Protein AF-A0A939FVX8-F1 (afdb_monomer_lite)

Organism: NCBI:txid2816857

Structure (mmCIF, N/CA/C/O backbone):
data_AF-A0A939FVX8-F1
#
_entry.id   AF-A0A939FVX8-F1
#
loop_
_atom_site.group_PDB
_atom_site.id
_atom_site.type_symbol
_atom_site.label_atom_id
_atom_site.label_alt_id
_atom_site.label_comp_id
_atom_site.label_asym_id
_atom_site.label_entity_id
_atom_s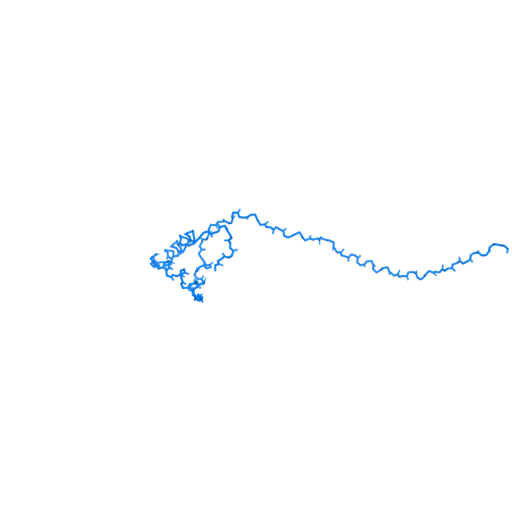ite.label_seq_id
_atom_site.pdbx_PDB_ins_code
_atom_site.Cartn_x
_atom_site.Cartn_y
_atom_site.Cartn_z
_atom_site.occupancy
_atom_site.B_iso_or_equiv
_atom_site.auth_seq_id
_atom_site.auth_comp_id
_atom_site.auth_asym_id
_atom_site.auth_atom_id
_atom_site.pdbx_PDB_model_num
ATOM 1 N N . MET A 1 1 ? -7.580 -4.018 -1.487 1.00 50.94 1 MET A N 1
ATOM 2 C CA . MET A 1 1 ? -7.685 -2.545 -1.419 1.00 50.94 1 MET A CA 1
ATOM 3 C C . MET A 1 1 ? -7.400 -2.103 0.010 1.00 50.94 1 MET A C 1
ATOM 5 O O . MET A 1 1 ? -7.930 -2.719 0.932 1.00 50.94 1 MET A O 1
ATOM 9 N N . ILE A 1 2 ? -6.516 -1.123 0.220 1.00 59.31 2 ILE A N 1
ATOM 10 C CA . ILE A 1 2 ? -6.270 -0.553 1.555 1.00 59.31 2 ILE A CA 1
ATOM 11 C C . ILE A 1 2 ? -7.606 0.056 1.983 1.00 59.31 2 ILE A C 1
ATOM 13 O O . ILE A 1 2 ? -8.095 0.928 1.283 1.00 59.31 2 ILE A O 1
ATOM 17 N N . GLY A 1 3 ? -8.243 -0.462 3.039 1.00 63.84 3 GLY A N 1
ATOM 18 C CA . GLY A 1 3 ? -9.629 -0.147 3.435 1.00 63.84 3 GLY A CA 1
ATOM 19 C C . GLY A 1 3 ? -9.844 1.279 3.962 1.00 63.84 3 GLY A C 1
ATOM 20 O O . GLY A 1 3 ? -10.437 1.470 5.020 1.00 63.84 3 GLY A O 1
ATOM 21 N N . ARG A 1 4 ? -9.311 2.272 3.252 1.00 71.56 4 ARG A N 1
ATOM 22 C CA . ARG A 1 4 ? -9.318 3.699 3.537 1.00 71.56 4 ARG A CA 1
ATOM 23 C C . ARG A 1 4 ? -10.239 4.381 2.533 1.00 71.56 4 ARG A C 1
ATOM 25 O O . ARG A 1 4 ? -9.918 4.459 1.356 1.00 71.56 4 ARG A O 1
ATOM 32 N N . ALA A 1 5 ? -11.382 4.870 3.010 1.00 68.75 5 ALA A N 1
ATOM 33 C CA . ALA A 1 5 ? -12.369 5.559 2.174 1.00 68.75 5 ALA A CA 1
ATOM 34 C C . ALA A 1 5 ? -11.878 6.922 1.647 1.00 68.75 5 ALA A C 1
ATOM 36 O O . ALA A 1 5 ? -12.491 7.496 0.755 1.00 68.75 5 ALA A O 1
ATOM 37 N N . ASP A 1 6 ? -10.795 7.452 2.218 1.00 75.31 6 ASP A N 1
ATOM 38 C CA . ASP A 1 6 ? -10.177 8.722 1.842 1.00 75.31 6 ASP A CA 1
ATOM 39 C C . ASP A 1 6 ? -9.096 8.606 0.766 1.00 75.31 6 ASP A C 1
ATOM 41 O O . ASP A 1 6 ? -8.519 9.620 0.379 1.00 75.31 6 ASP A O 1
ATOM 45 N N . LEU A 1 7 ? -8.794 7.392 0.308 1.00 78.88 7 LEU A N 1
ATOM 46 C CA . LEU A 1 7 ? -7.711 7.143 -0.627 1.00 78.88 7 LEU A CA 1
ATOM 47 C C . LEU A 1 7 ? -8.269 6.741 -1.994 1.00 78.88 7 LEU A C 1
ATOM 49 O O . LEU A 1 7 ? -8.943 5.720 -2.104 1.00 78.88 7 LEU A O 1
ATOM 53 N N . SER A 1 8 ? -7.987 7.543 -3.022 1.00 82.31 8 SER A N 1
ATOM 54 C CA . SER A 1 8 ? -8.282 7.181 -4.409 1.00 82.31 8 SER A CA 1
ATOM 55 C C . SER A 1 8 ? -7.198 6.268 -4.982 1.00 82.31 8 SER A C 1
ATOM 57 O O . SER A 1 8 ? -6.047 6.290 -4.534 1.00 82.31 8 SER A O 1
ATOM 59 N N . ASP A 1 9 ? -7.560 5.497 -6.006 1.00 80.81 9 ASP A N 1
ATOM 60 C CA . ASP A 1 9 ? -6.620 4.624 -6.714 1.00 80.81 9 ASP A CA 1
ATOM 61 C C . ASP A 1 9 ? -5.523 5.431 -7.426 1.00 80.81 9 ASP A C 1
ATOM 63 O O . ASP A 1 9 ? -4.356 5.051 -7.376 1.00 80.81 9 ASP A O 1
ATOM 67 N N . ASP A 1 10 ? -5.848 6.612 -7.958 1.00 83.12 10 ASP A N 1
ATOM 68 C CA . ASP A 1 10 ? -4.859 7.516 -8.565 1.00 83.12 10 ASP A CA 1
ATOM 69 C C . ASP A 1 10 ? -3.778 7.948 -7.559 1.00 83.12 10 ASP A C 1
ATOM 71 O O . ASP A 1 10 ? -2.580 7.903 -7.844 1.00 83.12 10 ASP A O 1
ATOM 75 N N . ALA A 1 11 ? -4.184 8.295 -6.330 1.00 83.00 11 ALA A N 1
ATOM 76 C CA . ALA A 1 11 ? -3.250 8.681 -5.273 1.00 83.00 11 ALA A CA 1
ATOM 77 C C . ALA A 1 11 ? -2.375 7.501 -4.815 1.00 83.00 11 ALA A C 1
ATOM 79 O O . ALA A 1 11 ? -1.242 7.699 -4.368 1.00 83.00 11 ALA A O 1
ATOM 80 N N . LEU A 1 12 ? -2.889 6.272 -4.922 1.00 83.50 12 LEU A N 1
ATOM 81 C CA . LEU A 1 12 ? -2.115 5.060 -4.675 1.00 83.50 12 LEU A CA 1
ATOM 82 C C . LEU A 1 12 ? -1.075 4.829 -5.760 1.00 83.50 12 LEU A C 1
ATOM 84 O O . LEU A 1 12 ? 0.067 4.530 -5.420 1.00 83.50 12 LEU A O 1
ATOM 88 N N . VAL A 1 13 ? -1.442 4.995 -7.031 1.00 87.38 13 VAL A N 1
ATOM 89 C CA . VAL A 1 13 ? -0.514 4.861 -8.159 1.00 87.38 13 VAL A CA 1
ATOM 90 C C . VAL A 1 13 ? 0.630 5.864 -8.024 1.00 87.38 13 VAL A C 1
ATOM 92 O O . VAL A 1 13 ? 1.791 5.470 -8.120 1.00 87.38 13 VAL A O 1
ATOM 95 N N . ASP A 1 14 ? 0.347 7.125 -7.699 1.00 86.88 14 ASP A N 1
ATOM 96 C CA . ASP A 1 14 ? 1.388 8.142 -7.497 1.00 86.88 14 ASP A CA 1
ATOM 97 C C . ASP A 1 14 ? 2.315 7.818 -6.313 1.00 86.88 14 ASP A C 1
ATOM 99 O O . ASP A 1 14 ? 3.541 7.938 -6.416 1.00 86.88 14 ASP A O 1
ATOM 103 N N . ALA A 1 15 ? 1.759 7.328 -5.201 1.00 85.69 15 ALA A N 1
ATOM 104 C CA . ALA A 1 15 ? 2.546 6.847 -4.065 1.00 85.69 15 ALA A CA 1
ATOM 105 C C . ALA A 1 15 ? 3.435 5.644 -4.441 1.00 85.69 15 ALA A C 1
ATOM 107 O O . ALA A 1 15 ? 4.579 5.532 -3.985 1.00 85.69 15 ALA A O 1
ATOM 108 N N . LEU A 1 16 ? 2.932 4.751 -5.295 1.00 87.25 16 LEU A N 1
ATOM 109 C CA . LEU A 1 16 ? 3.647 3.575 -5.788 1.00 87.25 16 LEU A CA 1
ATOM 110 C C . LEU A 1 16 ? 4.786 3.979 -6.730 1.00 87.25 16 LEU A C 1
ATOM 112 O O . LEU A 1 16 ? 5.904 3.493 -6.572 1.00 87.25 16 LEU A O 1
ATOM 116 N N . LYS A 1 17 ? 4.551 4.940 -7.629 1.00 87.50 17 LYS A N 1
ATOM 117 C CA . LYS A 1 17 ? 5.578 5.543 -8.494 1.00 87.50 17 LYS A CA 1
ATOM 118 C C . LYS A 1 17 ? 6.711 6.156 -7.673 1.00 87.50 17 LYS A C 1
ATOM 120 O O . LYS A 1 17 ? 7.880 5.866 -7.928 1.00 87.50 17 LYS A O 1
ATOM 125 N N . ALA A 1 18 ? 6.384 6.926 -6.633 1.00 85.69 18 ALA A N 1
ATOM 126 C CA . ALA A 1 18 ? 7.379 7.486 -5.716 1.00 85.69 18 ALA A CA 1
ATOM 127 C C . ALA A 1 18 ? 8.191 6.389 -5.001 1.00 85.69 18 ALA A C 1
ATOM 129 O O . ALA A 1 18 ? 9.407 6.512 -4.819 1.00 85.69 18 ALA A O 1
ATOM 130 N N . ARG A 1 19 ? 7.542 5.278 -4.632 1.00 85.25 19 ARG A N 1
ATOM 131 C CA . ARG A 1 19 ? 8.210 4.128 -4.013 1.00 85.25 19 ARG A CA 1
ATOM 132 C C . ARG A 1 19 ? 9.126 3.391 -4.990 1.00 85.25 19 ARG A C 1
ATOM 134 O O . ARG A 1 19 ? 10.262 3.095 -4.621 1.00 85.25 19 ARG A O 1
ATOM 141 N N . LEU A 1 20 ? 8.678 3.124 -6.214 1.00 86.38 20 LEU A N 1
ATOM 142 C CA . LEU A 1 20 ? 9.475 2.459 -7.251 1.00 86.38 20 LEU A CA 1
ATOM 143 C C . LEU A 1 20 ? 10.701 3.291 -7.629 1.00 86.38 20 LEU A C 1
ATOM 145 O O . LEU A 1 20 ? 11.803 2.741 -7.688 1.00 86.38 20 LEU A O 1
ATOM 149 N N . ALA A 1 21 ? 10.540 4.612 -7.740 1.00 84.94 21 ALA A N 1
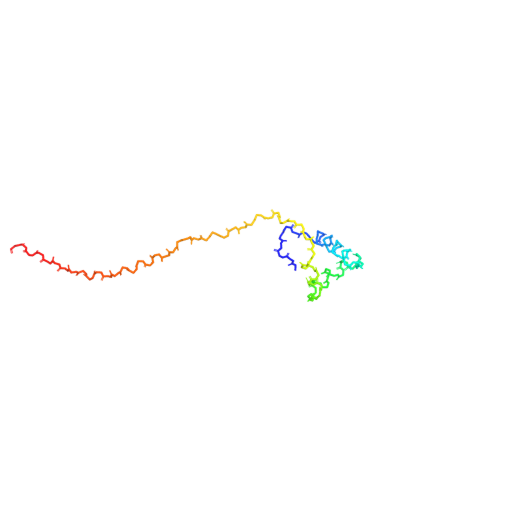ATOM 150 C CA . ALA A 1 21 ? 11.647 5.542 -7.935 1.00 84.94 21 ALA A CA 1
ATOM 151 C C . ALA A 1 21 ? 12.684 5.447 -6.800 1.00 84.94 21 ALA A C 1
ATOM 153 O O . ALA A 1 21 ? 13.882 5.407 -7.063 1.00 84.94 21 ALA A O 1
ATOM 154 N N . SER A 1 22 ? 12.246 5.314 -5.539 1.00 82.44 22 SER A N 1
ATOM 155 C CA . SER A 1 22 ? 13.161 5.126 -4.396 1.00 82.44 22 SER A CA 1
ATOM 156 C C . SER A 1 22 ? 13.918 3.790 -4.415 1.00 82.44 22 SER A C 1
ATOM 158 O O . SER A 1 22 ? 14.964 3.659 -3.783 1.00 82.44 22 SER A O 1
ATOM 160 N N . CYS A 1 23 ? 13.398 2.797 -5.137 1.00 79.62 23 CYS A N 1
ATOM 161 C CA . CYS A 1 23 ? 13.980 1.465 -5.272 1.00 79.62 23 CYS A CA 1
ATOM 162 C C . CYS A 1 23 ? 14.738 1.267 -6.598 1.00 79.62 23 CYS A C 1
ATOM 164 O O . CYS A 1 23 ? 15.101 0.130 -6.901 1.00 79.62 23 CYS A O 1
ATOM 166 N N . ASN A 1 24 ? 14.970 2.332 -7.384 1.00 79.81 24 ASN A N 1
ATOM 167 C CA . ASN A 1 24 ? 15.545 2.273 -8.738 1.00 79.81 24 ASN A CA 1
ATOM 168 C C . ASN A 1 24 ? 14.821 1.280 -9.673 1.00 79.81 24 ASN A C 1
ATOM 170 O O . ASN A 1 24 ? 15.443 0.664 -10.539 1.00 79.81 24 ASN A O 1
ATOM 174 N N . ARG A 1 25 ? 13.508 1.097 -9.491 1.00 78.56 25 ARG A N 1
ATOM 175 C CA . ARG A 1 25 ? 12.665 0.305 -10.397 1.00 78.56 25 ARG A CA 1
ATOM 176 C C . ARG A 1 25 ? 11.964 1.205 -11.408 1.00 78.56 25 ARG A C 1
ATOM 178 O O . ARG A 1 25 ? 11.867 2.415 -11.202 1.00 78.56 25 ARG A O 1
ATOM 185 N N . SER A 1 26 ? 11.497 0.602 -12.502 1.00 81.50 26 SER A N 1
ATOM 186 C CA . SER A 1 26 ? 10.758 1.334 -13.525 1.00 81.50 26 SER A CA 1
ATOM 187 C C . SER A 1 26 ? 9.456 1.883 -12.931 1.00 81.50 26 SER A C 1
ATOM 189 O O . SER A 1 26 ? 8.791 1.224 -12.132 1.00 81.50 26 SER A O 1
ATOM 191 N N . VAL A 1 27 ? 9.134 3.128 -13.276 1.00 80.25 27 VAL A N 1
ATOM 192 C CA . VAL A 1 27 ? 7.918 3.817 -12.818 1.00 80.25 27 VAL A CA 1
ATOM 193 C C . VAL A 1 27 ? 6.687 3.305 -13.580 1.00 80.25 27 VAL A C 1
ATOM 195 O O . VAL A 1 27 ? 5.572 3.373 -13.064 1.00 80.25 27 VAL A O 1
ATOM 198 N N . ASP A 1 28 ? 6.911 2.739 -14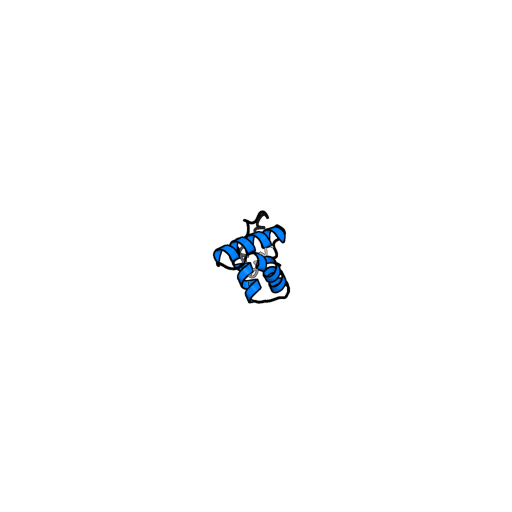.767 1.00 81.06 28 ASP A N 1
ATOM 199 C CA . ASP A 1 28 ? 5.882 2.208 -15.662 1.00 81.06 28 ASP A CA 1
ATOM 200 C C . ASP A 1 28 ? 5.263 0.905 -15.128 1.00 81.06 28 ASP A C 1
ATOM 202 O O . ASP A 1 28 ? 4.108 0.605 -15.414 1.00 81.06 28 ASP A O 1
ATOM 206 N N . ASP A 1 29 ? 5.974 0.178 -14.259 1.00 82.56 29 ASP A N 1
ATOM 207 C CA . ASP A 1 29 ? 5.457 -1.041 -13.621 1.00 82.56 29 ASP A CA 1
ATOM 208 C C . ASP A 1 29 ? 4.402 -0.761 -12.533 1.00 82.56 29 ASP A C 1
ATOM 210 O O . ASP A 1 29 ? 3.826 -1.699 -11.981 1.00 82.56 29 ASP A O 1
ATOM 214 N N . ALA A 1 30 ? 4.139 0.503 -12.180 1.00 83.62 30 ALA A N 1
ATOM 215 C CA . ALA A 1 30 ? 3.256 0.848 -11.065 1.00 83.62 30 ALA A CA 1
ATOM 216 C C . ALA A 1 30 ? 1.826 0.308 -11.235 1.00 83.62 30 ALA A C 1
ATOM 218 O O . ALA A 1 30 ? 1.250 -0.204 -10.274 1.00 83.62 30 ALA A O 1
ATOM 219 N N . GLU A 1 31 ? 1.275 0.392 -12.447 1.00 85.44 31 GLU A N 1
ATOM 220 C CA . GLU A 1 31 ? -0.069 -0.106 -12.767 1.00 85.44 31 GLU A CA 1
ATOM 221 C C . GLU A 1 31 ? -0.109 -1.639 -12.718 1.00 85.44 31 GLU A C 1
ATOM 223 O O . GLU A 1 31 ? -0.955 -2.210 -12.032 1.00 85.44 31 GLU A O 1
ATOM 228 N N . CYS A 1 32 ? 0.885 -2.309 -13.309 1.00 86.50 32 CYS A N 1
ATOM 229 C CA . CYS A 1 32 ? 1.034 -3.765 -13.243 1.00 86.50 32 CYS A CA 1
ATOM 230 C C . CYS A 1 32 ? 1.157 -4.282 -11.799 1.00 86.50 32 CYS A C 1
ATOM 232 O O . CYS A 1 32 ? 0.585 -5.313 -11.451 1.00 86.50 32 CYS A O 1
ATOM 234 N N . VAL A 1 33 ? 1.890 -3.573 -10.933 1.00 86.00 33 VAL A N 1
ATOM 235 C CA . VAL A 1 33 ? 2.029 -3.934 -9.511 1.00 86.00 33 VAL A CA 1
ATOM 236 C C . VAL A 1 33 ? 0.712 -3.729 -8.760 1.00 86.00 33 VAL A C 1
ATOM 238 O O . VAL A 1 33 ? 0.367 -4.543 -7.901 1.00 86.00 33 VAL A O 1
ATOM 241 N N . LEU A 1 34 ? -0.044 -2.675 -9.077 1.00 86.88 34 LEU A N 1
ATOM 242 C CA . LEU A 1 34 ? -1.372 -2.456 -8.504 1.00 86.88 34 LEU A CA 1
ATOM 243 C C . LEU A 1 34 ? -2.322 -3.603 -8.887 1.00 86.88 34 LEU A C 1
ATOM 245 O O . LEU A 1 34 ? -2.960 -4.190 -8.010 1.00 86.88 34 LEU A O 1
ATOM 249 N N . GLU A 1 35 ? -2.359 -3.972 -10.168 1.00 88.38 35 GLU A N 1
ATOM 250 C CA . GLU A 1 35 ? -3.168 -5.082 -10.682 1.00 88.38 35 GLU A CA 1
ATOM 251 C C . GLU A 1 3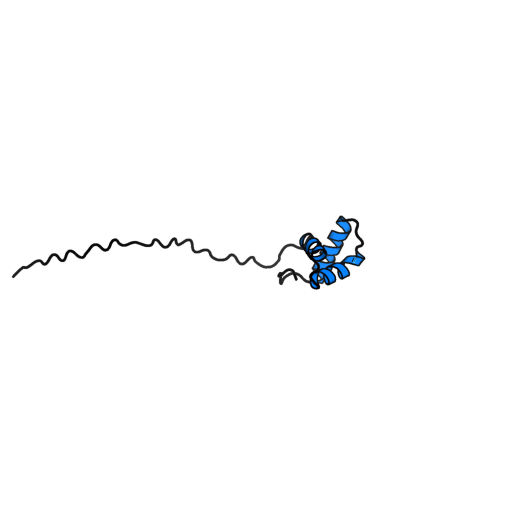5 ? -2.758 -6.429 -10.073 1.00 88.38 35 GLU A C 1
ATOM 253 O O . GLU A 1 35 ? -3.614 -7.185 -9.607 1.00 88.38 35 GLU A O 1
ATOM 258 N N . ALA A 1 36 ? -1.455 -6.716 -9.983 1.00 87.44 36 ALA A N 1
ATOM 259 C CA . ALA A 1 36 ? -0.935 -7.933 -9.358 1.00 87.44 36 ALA A CA 1
ATOM 260 C C . ALA A 1 36 ? -1.332 -8.032 -7.877 1.00 87.44 36 ALA A C 1
ATOM 262 O O . ALA A 1 36 ? -1.726 -9.096 -7.391 1.00 87.44 36 ALA A O 1
ATOM 263 N N . ALA A 1 37 ? -1.309 -6.914 -7.153 1.00 86.88 37 ALA A N 1
ATOM 264 C CA . ALA A 1 37 ? -1.756 -6.889 -5.768 1.00 86.88 37 ALA A CA 1
ATOM 265 C C . ALA A 1 37 ? -3.271 -7.072 -5.623 1.00 86.88 37 ALA A C 1
ATOM 267 O O . ALA A 1 37 ? -3.722 -7.680 -4.650 1.00 86.88 37 ALA A O 1
ATOM 268 N N . MET A 1 38 ? -4.064 -6.570 -6.574 1.00 86.19 38 MET A N 1
ATOM 269 C CA . MET A 1 38 ? -5.502 -6.847 -6.636 1.00 86.19 38 MET A CA 1
ATOM 270 C C . MET A 1 38 ? -5.781 -8.321 -6.938 1.00 86.19 38 MET A C 1
ATOM 272 O O . MET A 1 38 ? -6.714 -8.886 -6.370 1.00 86.19 38 MET A O 1
ATOM 276 N N . ALA A 1 39 ? -4.943 -8.954 -7.762 1.00 89.81 39 ALA A N 1
ATOM 277 C CA . ALA A 1 39 ? -4.981 -10.387 -8.045 1.00 89.81 39 ALA A CA 1
ATOM 278 C C . ALA A 1 39 ? -4.501 -11.263 -6.869 1.00 89.81 39 ALA A C 1
ATOM 280 O O . ALA A 1 39 ? -4.705 -12.476 -6.887 1.00 89.81 39 ALA A O 1
ATOM 281 N N . GLY A 1 40 ? -3.916 -10.665 -5.824 1.00 87.38 40 GLY A N 1
ATOM 282 C CA . GLY A 1 40 ? -3.520 -11.357 -4.597 1.00 87.38 40 GLY A CA 1
ATOM 283 C C . GLY A 1 40 ? -2.046 -11.756 -4.524 1.00 87.38 40 GLY A C 1
ATOM 284 O O . GLY A 1 40 ? -1.690 -12.552 -3.654 1.00 87.38 40 GLY A O 1
ATOM 285 N N . ASP A 1 41 ? -1.186 -11.217 -5.391 1.00 90.31 41 ASP A N 1
ATOM 286 C CA . ASP A 1 41 ? 0.255 -11.451 -5.309 1.00 90.31 41 ASP A CA 1
ATOM 287 C C . ASP A 1 41 ? 0.844 -10.858 -4.015 1.00 90.31 41 ASP A C 1
ATOM 289 O O . ASP A 1 41 ? 0.721 -9.665 -3.716 1.00 90.31 41 ASP A O 1
ATOM 293 N N . ALA A 1 42 ? 1.503 -11.713 -3.233 1.00 87.56 42 ALA A N 1
ATOM 294 C CA . ALA A 1 42 ? 2.069 -11.362 -1.940 1.00 87.56 42 ALA A CA 1
ATOM 295 C C . ALA A 1 42 ? 3.217 -10.347 -2.053 1.00 87.56 42 ALA A C 1
ATOM 297 O O . ALA A 1 42 ? 3.357 -9.490 -1.173 1.00 87.56 42 ALA A O 1
ATOM 298 N N . GLU A 1 43 ? 4.020 -10.404 -3.121 1.00 86.88 43 GLU A N 1
ATOM 299 C CA . GLU A 1 43 ? 5.126 -9.461 -3.320 1.00 86.88 43 GLU A CA 1
ATOM 300 C C . GLU A 1 43 ? 4.605 -8.063 -3.652 1.00 86.88 43 GLU A C 1
ATOM 302 O O . GLU A 1 43 ? 5.010 -7.077 -3.024 1.00 86.88 43 GLU A O 1
ATOM 307 N N . ALA A 1 44 ? 3.640 -7.984 -4.567 1.00 85.94 44 ALA A N 1
ATOM 308 C CA . ALA A 1 44 ? 2.969 -6.744 -4.930 1.00 85.94 44 ALA A CA 1
ATOM 309 C C . ALA A 1 44 ? 2.246 -6.102 -3.730 1.00 85.94 44 ALA A C 1
ATOM 311 O O . ALA A 1 44 ? 2.363 -4.897 -3.490 1.00 85.94 44 ALA A O 1
ATOM 312 N N . ILE A 1 45 ? 1.573 -6.908 -2.898 1.00 86.31 45 ILE A N 1
ATOM 313 C CA . ILE A 1 45 ? 0.941 -6.438 -1.655 1.00 86.31 45 ILE A CA 1
ATOM 314 C C . ILE A 1 45 ? 1.986 -5.904 -0.668 1.00 86.31 45 ILE A C 1
ATOM 316 O O . ILE A 1 45 ? 1.765 -4.871 -0.030 1.00 86.31 45 ILE A O 1
ATOM 320 N N . SER A 1 46 ? 3.123 -6.587 -0.518 1.00 86.50 46 SER A N 1
ATOM 321 C CA . SER A 1 46 ? 4.209 -6.147 0.365 1.00 86.50 46 SER A CA 1
ATOM 322 C C . SER A 1 46 ? 4.777 -4.793 -0.073 1.00 86.50 46 SER A C 1
ATOM 324 O O . SER A 1 46 ? 4.939 -3.884 0.747 1.00 86.50 46 SER A O 1
ATOM 326 N N . LEU A 1 47 ? 4.991 -4.619 -1.380 1.00 83.75 47 LEU A N 1
ATOM 327 C CA . LEU A 1 47 ? 5.436 -3.358 -1.969 1.00 83.75 47 LEU A CA 1
ATOM 328 C C . LEU A 1 47 ? 4.445 -2.225 -1.697 1.00 83.75 47 LEU A C 1
ATOM 330 O O . LEU A 1 47 ? 4.852 -1.187 -1.168 1.00 83.75 47 LEU A O 1
ATOM 334 N N . LEU A 1 48 ? 3.155 -2.450 -1.958 1.00 84.50 48 LEU A N 1
ATOM 335 C CA . LEU A 1 48 ? 2.085 -1.485 -1.688 1.00 84.50 48 LEU A CA 1
ATOM 336 C C . LEU A 1 48 ? 2.020 -1.049 -0.224 1.00 84.50 48 LEU A C 1
ATOM 338 O O . LEU A 1 48 ? 1.835 0.132 0.058 1.00 84.50 48 LEU A O 1
ATOM 342 N N . ARG A 1 49 ? 2.208 -1.971 0.728 1.00 84.38 49 ARG A N 1
ATOM 343 C CA . ARG A 1 49 ? 2.210 -1.637 2.166 1.00 84.38 49 ARG A CA 1
ATOM 344 C C . ARG A 1 49 ? 3.376 -0.735 2.568 1.00 84.38 49 ARG A C 1
ATOM 346 O O . ARG A 1 49 ? 3.280 -0.055 3.584 1.00 84.38 49 ARG A O 1
ATOM 353 N N . SER A 1 50 ? 4.462 -0.743 1.798 1.00 84.88 50 SER A N 1
ATOM 354 C CA . SER A 1 50 ? 5.641 0.095 2.035 1.00 84.88 50 SER A CA 1
ATOM 355 C C . SER A 1 50 ? 5.605 1.441 1.303 1.00 84.88 50 SER A C 1
ATOM 357 O O . SER A 1 50 ? 6.518 2.248 1.481 1.00 84.88 50 SER A O 1
ATOM 359 N N . ALA A 1 51 ? 4.595 1.679 0.459 1.00 84.75 51 ALA A N 1
ATOM 360 C CA . ALA A 1 51 ? 4.479 2.916 -0.299 1.00 84.75 51 ALA A CA 1
ATOM 361 C C . ALA A 1 51 ? 4.124 4.101 0.625 1.00 84.75 51 ALA A C 1
ATOM 363 O O . ALA A 1 51 ? 3.308 3.951 1.539 1.00 84.75 51 ALA A O 1
ATOM 364 N N . PRO A 1 52 ? 4.724 5.287 0.416 1.00 82.31 52 PRO A N 1
ATOM 365 C CA . PRO A 1 52 ? 4.415 6.477 1.198 1.00 82.31 52 PRO A CA 1
ATOM 366 C C . PRO A 1 52 ? 3.057 7.051 0.773 1.00 82.31 52 PRO A C 1
ATOM 368 O O . PRO A 1 52 ? 2.939 7.716 -0.250 1.00 82.31 52 PRO A O 1
ATOM 371 N N . VAL A 1 53 ? 2.021 6.786 1.567 1.00 83.44 53 VAL A N 1
ATOM 372 C CA . VAL A 1 53 ? 0.648 7.250 1.316 1.00 83.44 53 VAL A CA 1
ATOM 373 C C . VAL A 1 53 ? 0.403 8.600 2.010 1.00 83.44 53 VAL A C 1
ATOM 375 O O . VAL A 1 53 ? 0.904 8.794 3.123 1.00 83.44 53 VAL A O 1
ATOM 378 N N . PRO A 1 54 ? -0.388 9.527 1.429 1.00 80.69 54 PRO A N 1
ATOM 379 C CA . PRO A 1 54 ? -0.767 10.766 2.104 1.00 80.69 54 PRO A CA 1
ATOM 380 C C . PRO A 1 54 ? -1.440 10.532 3.465 1.00 80.69 54 PRO A C 1
ATOM 382 O O . PRO A 1 54 ? -2.106 9.512 3.719 1.00 80.69 54 PRO A O 1
ATOM 385 N N . ALA A 1 55 ? -1.259 11.523 4.343 1.00 81.44 55 ALA A N 1
ATOM 386 C CA . ALA A 1 55 ? -1.807 11.518 5.691 1.00 81.44 55 ALA A CA 1
ATOM 387 C C . ALA A 1 55 ? -3.339 11.349 5.667 1.00 81.44 55 ALA A C 1
ATOM 389 O O . ALA A 1 55 ? -4.003 11.895 4.783 1.00 81.44 55 ALA A O 1
ATOM 390 N N . PRO A 1 56 ? -3.914 10.588 6.615 1.00 81.44 56 PRO A N 1
ATOM 391 C CA . PRO A 1 56 ? -5.353 10.380 6.674 1.00 81.44 56 PRO A CA 1
ATOM 392 C C . PRO A 1 56 ? -6.106 11.676 6.943 1.00 81.44 56 PRO A C 1
ATOM 394 O O . PRO A 1 56 ? -5.774 12.423 7.863 1.00 81.44 56 PRO A O 1
ATOM 397 N N . SER A 1 57 ? -7.141 11.918 6.139 1.00 79.38 57 SER A N 1
ATOM 398 C CA . SER A 1 57 ? -8.042 13.068 6.286 1.00 79.38 57 SER A CA 1
ATOM 399 C C . SER A 1 57 ? -9.286 12.730 7.115 1.00 79.38 57 SER A C 1
ATOM 401 O O . SER A 1 57 ? -9.953 13.622 7.645 1.00 79.38 57 SER A O 1
ATOM 403 N N . VAL A 1 58 ? -9.592 11.438 7.274 1.00 79.50 58 VAL A N 1
ATOM 404 C CA . VAL A 1 58 ? -10.726 10.959 8.073 1.00 79.50 58 VAL A CA 1
ATOM 405 C C . VAL A 1 58 ? -10.441 11.142 9.559 1.00 79.50 58 VAL A C 1
ATOM 407 O O . VAL A 1 58 ? -9.381 10.762 10.061 1.00 79.50 58 VAL A O 1
ATOM 410 N N . LYS A 1 59 ? -11.424 11.672 10.296 1.00 75.88 59 LYS A N 1
ATOM 411 C CA . LYS A 1 59 ? -11.364 11.718 11.760 1.00 75.88 59 LYS A CA 1
ATOM 412 C C . LYS A 1 59 ? -11.278 10.297 12.312 1.00 75.88 59 LYS A C 1
ATOM 414 O O . LYS A 1 59 ? -12.173 9.487 12.083 1.00 75.88 59 LYS A O 1
ATOM 419 N N . LEU A 1 60 ? -10.231 10.025 13.087 1.00 75.12 60 LEU A N 1
ATOM 420 C CA . LEU A 1 60 ? -10.119 8.790 13.852 1.00 75.12 60 LEU A CA 1
ATOM 421 C C . LEU A 1 60 ? -11.306 8.705 14.818 1.00 75.12 60 LEU A C 1
ATOM 423 O O . LEU A 1 60 ? -11.425 9.509 15.744 1.00 75.12 60 LEU A O 1
ATOM 427 N N . ALA A 1 61 ? -12.197 7.741 14.593 1.00 77.56 61 ALA A N 1
ATOM 428 C CA . ALA A 1 61 ? -13.230 7.416 15.559 1.00 77.56 61 ALA A CA 1
ATOM 429 C C . ALA A 1 61 ? -12.541 6.797 16.779 1.00 77.56 61 ALA A C 1
ATOM 431 O O . ALA A 1 61 ? -12.073 5.662 16.720 1.00 77.56 61 ALA A O 1
ATOM 432 N N . MET A 1 62 ? -12.438 7.550 17.875 1.00 83.44 62 MET A N 1
ATOM 433 C CA . MET A 1 62 ? -11.984 6.982 19.139 1.00 83.44 62 MET A CA 1
ATOM 434 C C . MET A 1 62 ? -13.131 6.172 19.749 1.00 83.44 62 MET A C 1
ATOM 436 O O . MET A 1 62 ? -14.149 6.768 20.118 1.00 83.44 62 MET A O 1
ATOM 440 N N . PRO A 1 63 ? -13.007 4.838 19.873 1.00 80.94 63 PRO A N 1
ATOM 441 C CA . PRO A 1 63 ? -13.991 4.068 20.611 1.00 80.94 63 PRO A CA 1
ATOM 442 C C . PRO A 1 63 ? -14.002 4.558 22.062 1.00 80.94 63 PRO A C 1
ATOM 444 O O . PRO A 1 63 ? -12.958 4.678 22.705 1.00 80.94 63 PRO A O 1
ATOM 447 N N . ILE A 1 64 ? -15.191 4.869 22.574 1.00 83.19 64 ILE A N 1
ATOM 448 C CA . ILE A 1 64 ? -15.358 5.309 23.957 1.00 83.19 64 ILE A 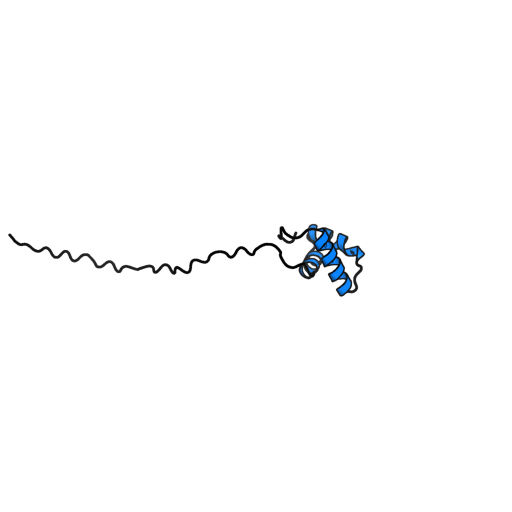CA 1
ATOM 449 C C . ILE A 1 64 ? -15.137 4.090 24.852 1.00 83.19 64 ILE A C 1
ATOM 451 O O . ILE A 1 64 ? -15.979 3.196 24.919 1.00 83.19 64 ILE A O 1
ATOM 455 N N . GLN A 1 65 ? -14.000 4.046 25.545 1.00 82.50 65 GLN A N 1
ATOM 456 C CA . GLN A 1 65 ? -13.757 3.052 26.581 1.00 82.50 65 GLN A CA 1
ATOM 457 C C . GLN A 1 65 ? -14.360 3.554 27.894 1.00 82.50 65 GLN A C 1
ATOM 459 O O . GLN A 1 65 ? -13.837 4.469 28.530 1.00 82.50 65 GLN A O 1
ATOM 464 N N . SER A 1 66 ? -15.473 2.959 28.318 1.00 80.56 66 SER A N 1
ATOM 465 C CA . SER A 1 66 ? -16.047 3.235 29.633 1.00 80.56 66 SER A CA 1
ATOM 466 C C . SER A 1 66 ? -15.077 2.777 30.730 1.00 80.56 66 SER A C 1
ATOM 468 O O . SER A 1 66 ? -14.796 1.587 30.856 1.00 80.56 66 SER A O 1
ATOM 470 N N . LEU A 1 67 ? -14.574 3.713 31.542 1.00 76.06 67 LEU A N 1
ATOM 471 C CA . LEU A 1 67 ? -13.659 3.438 32.664 1.00 76.06 67 LEU A CA 1
ATOM 472 C C . LEU A 1 67 ? -14.355 2.838 33.897 1.00 76.06 67 LEU A C 1
ATOM 474 O O . LEU A 1 67 ? -13.731 2.654 34.945 1.00 76.06 67 LEU A O 1
ATOM 478 N N . THR A 1 68 ? -15.643 2.517 33.801 1.00 70.56 68 THR A N 1
ATOM 479 C CA . THR A 1 68 ? -16.362 1.790 34.839 1.00 70.56 68 THR A CA 1
ATOM 480 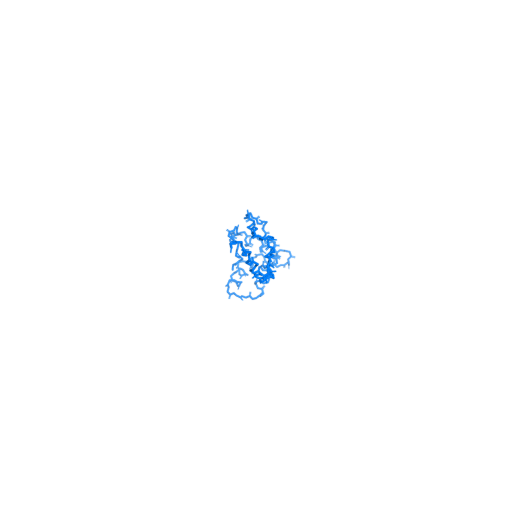C C . THR A 1 68 ? -15.810 0.373 34.928 1.00 70.56 68 THR A C 1
ATOM 482 O O . THR A 1 68 ? -16.261 -0.548 34.253 1.00 70.56 68 THR A O 1
ATOM 485 N N . ARG A 1 69 ? -14.853 0.172 35.842 1.00 63.62 69 ARG A N 1
ATOM 486 C CA . ARG A 1 69 ? -14.814 -1.083 36.590 1.00 63.62 69 ARG A CA 1
ATOM 487 C C . ARG A 1 69 ? -16.221 -1.253 37.133 1.00 63.62 69 ARG A C 1
ATOM 489 O O . ARG A 1 69 ? -16.642 -0.448 37.964 1.00 63.62 69 ARG A O 1
ATOM 496 N N . ASP A 1 70 ? -16.928 -2.280 36.676 1.00 59.91 70 ASP A N 1
ATOM 497 C CA . ASP A 1 70 ? -17.979 -2.874 37.481 1.00 59.91 70 ASP A CA 1
ATOM 498 C C . ASP A 1 70 ? -17.335 -3.167 38.833 1.00 59.91 70 ASP A C 1
ATOM 500 O O . ASP A 1 70 ? -16.659 -4.181 39.035 1.00 59.91 70 ASP A O 1
ATOM 504 N N . VAL A 1 71 ? -17.506 -2.243 39.778 1.00 57.00 71 VAL A N 1
ATOM 505 C CA . VAL A 1 71 ? -17.462 -2.569 41.186 1.00 57.00 71 VAL A CA 1
ATOM 506 C C . VAL A 1 71 ? -18.643 -3.507 41.317 1.00 57.00 71 VAL A C 1
ATOM 508 O O . VAL A 1 71 ? -19.757 -3.089 41.628 1.00 57.00 71 VAL A O 1
ATOM 511 N N . ARG A 1 72 ? -18.406 -4.792 41.026 1.00 56.78 72 ARG A N 1
ATOM 512 C CA . ARG A 1 72 ? -19.199 -5.879 41.561 1.00 56.78 72 ARG A CA 1
ATOM 513 C C . ARG A 1 72 ? -19.095 -5.673 43.057 1.00 56.78 72 ARG A C 1
ATOM 515 O O . ARG A 1 72 ? -18.200 -6.201 43.713 1.00 56.78 72 ARG A O 1
ATOM 522 N N . ARG A 1 73 ? -19.999 -4.852 43.592 1.00 54.12 73 ARG A N 1
ATOM 523 C CA . ARG A 1 73 ? -20.422 -4.907 44.972 1.00 54.12 73 ARG A CA 1
ATOM 524 C C . ARG A 1 73 ? -20.945 -6.330 45.095 1.00 54.12 73 ARG A C 1
ATOM 526 O O . ARG A 1 73 ? -22.121 -6.594 44.879 1.00 54.12 73 ARG A O 1
ATOM 533 N N . ARG A 1 74 ? -20.043 -7.274 45.386 1.00 52.59 74 ARG A N 1
ATOM 534 C CA . ARG A 1 74 ? -20.377 -8.444 46.182 1.00 52.59 74 ARG A CA 1
ATOM 535 C C . ARG A 1 74 ? -20.850 -7.839 47.491 1.00 52.59 74 ARG A C 1
ATOM 537 O O . ARG A 1 74 ? -20.071 -7.644 48.417 1.00 52.59 74 ARG A O 1
ATOM 544 N N . GLY A 1 75 ? -22.116 -7.428 47.506 1.00 45.50 75 GLY A N 1
ATOM 545 C CA . GLY A 1 75 ? -22.861 -7.329 48.731 1.00 45.50 75 GLY A CA 1
ATOM 546 C C . GLY A 1 75 ? -22.762 -8.722 49.310 1.00 45.50 75 GLY A C 1
ATOM 547 O O . GLY A 1 75 ? -23.389 -9.653 48.812 1.00 45.50 75 GLY A O 1
ATOM 548 N N . PHE A 1 76 ? -21.884 -8.883 50.296 1.00 49.66 76 PHE A N 1
ATOM 549 C CA . PHE A 1 76 ? -22.114 -9.882 51.312 1.00 49.66 76 PHE A CA 1
ATOM 550 C C . PHE A 1 76 ? -23.550 -9.637 51.755 1.00 49.66 76 PHE A C 1
ATOM 552 O O . PHE A 1 76 ? -23.858 -8.572 52.292 1.00 49.66 76 PHE A O 1
ATOM 559 N N . GLY A 1 77 ? -24.442 -10.557 51.390 1.00 46.94 77 GLY A N 1
ATOM 560 C CA . GLY A 1 77 ? -25.794 -10.562 51.902 1.00 46.94 77 GLY A CA 1
ATOM 561 C C . GLY A 1 77 ? -25.662 -10.667 53.408 1.00 46.94 77 GLY A C 1
ATOM 562 O O . GLY A 1 77 ? -25.402 -11.748 53.931 1.00 46.94 77 GLY A O 1
ATOM 563 N N . LEU A 1 78 ? -25.768 -9.532 54.097 1.00 50.84 78 LEU A N 1
ATOM 564 C CA . LEU A 1 78 ? -26.081 -9.523 55.509 1.00 50.84 78 LEU A CA 1
ATOM 565 C C . LEU A 1 78 ? -27.436 -10.208 55.590 1.00 50.84 78 LEU A C 1
ATOM 567 O O . LEU A 1 78 ? -28.455 -9.638 55.199 1.00 50.84 78 LEU A O 1
ATOM 571 N N . ALA A 1 79 ? -27.402 -11.476 56.000 1.00 50.41 79 ALA A N 1
ATOM 572 C CA . ALA A 1 79 ? -28.581 -12.213 56.386 1.00 50.41 79 ALA A CA 1
ATOM 573 C C . ALA A 1 79 ? -29.367 -11.295 57.317 1.00 50.41 79 ALA A C 1
ATOM 575 O O . ALA A 1 79 ? -28.854 -10.837 58.339 1.00 50.41 79 ALA A O 1
ATOM 576 N N . SER A 1 80 ? -30.576 -10.952 56.890 1.00 56.91 80 SER A N 1
ATOM 577 C CA . SER A 1 80 ? -31.521 -10.149 57.640 1.00 56.91 80 SER A CA 1
ATOM 578 C C . SER A 1 80 ? -31.759 -10.814 58.995 1.00 56.91 80 SER A C 1
ATOM 580 O O . SER A 1 80 ? -32.596 -11.709 59.118 1.00 56.91 80 SER A O 1
ATOM 582 N N . LEU A 1 81 ? -31.006 -10.396 60.012 1.00 54.12 81 LEU A N 1
ATOM 583 C CA . LEU A 1 81 ? -31.299 -10.692 61.404 1.00 54.12 81 LEU A CA 1
ATOM 584 C C . LEU A 1 81 ? -32.566 -9.914 61.750 1.00 54.12 81 LEU A C 1
ATOM 586 O O . LEU A 1 81 ? -32.552 -8.720 62.042 1.00 54.12 81 LEU A O 1
ATOM 590 N N . ARG A 1 82 ? -33.691 -10.613 61.614 1.00 54.81 82 ARG A N 1
ATOM 591 C CA . ARG A 1 82 ? -35.032 -10.144 61.941 1.00 54.81 82 ARG A CA 1
ATOM 592 C C . ARG A 1 82 ? -35.140 -10.066 63.468 1.00 54.81 82 ARG A C 1
ATOM 594 O O . ARG A 1 82 ? -35.516 -11.031 64.121 1.00 54.81 82 ARG A O 1
ATOM 601 N N . LEU A 1 83 ? -34.770 -8.927 64.043 1.00 58.75 83 LEU A N 1
ATOM 602 C CA . LEU A 1 83 ? -35.030 -8.619 65.449 1.00 58.75 83 LEU A CA 1
ATOM 603 C C . LEU A 1 83 ? -36.499 -8.200 65.587 1.00 58.75 83 LEU A C 1
ATOM 605 O O . LEU A 1 83 ? -36.849 -7.046 65.344 1.00 58.75 83 LEU A O 1
ATOM 609 N N . SER A 1 84 ? -37.374 -9.146 65.937 1.00 54.84 84 SER A N 1
ATOM 610 C CA . SER A 1 84 ? -38.754 -8.836 66.316 1.00 54.84 84 SER A CA 1
ATOM 611 C C . SER A 1 84 ? -38.774 -8.232 67.719 1.00 54.84 84 SER A C 1
ATOM 613 O O . SER A 1 84 ? -38.475 -8.915 68.698 1.00 54.84 84 SER A O 1
ATOM 615 N N . TRP A 1 85 ? -39.148 -6.961 67.824 1.00 53.12 85 TRP A N 1
ATOM 616 C CA . TRP A 1 85 ? -39.514 -6.341 69.093 1.00 53.12 85 TRP A CA 1
ATOM 617 C C . TRP A 1 85 ? -40.993 -6.628 69.364 1.00 53.12 85 TRP A C 1
ATOM 619 O O . TRP A 1 85 ? -41.861 -6.080 68.690 1.00 53.12 85 TRP A O 1
ATOM 629 N N . HIS A 1 86 ? -41.279 -7.486 70.344 1.00 44.66 86 HIS A N 1
ATOM 630 C CA . HIS A 1 86 ? -42.612 -7.587 70.934 1.00 44.66 86 HIS A CA 1
ATOM 631 C C . HIS A 1 86 ? -42.759 -6.473 71.980 1.00 44.66 86 HIS A C 1
ATOM 633 O O . HIS A 1 86 ? -42.079 -6.474 73.005 1.00 44.66 86 HIS A O 1
ATOM 639 N N . ARG A 1 87 ? -43.644 -5.512 71.710 1.00 46.19 87 ARG A N 1
ATOM 640 C CA . ARG A 1 87 ? -44.319 -4.707 72.734 1.00 46.19 87 ARG A CA 1
ATOM 641 C C . ARG A 1 87 ? -45.812 -4.976 72.593 1.00 46.19 87 ARG A C 1
ATOM 643 O O . ARG A 1 87 ? -46.349 -4.786 71.504 1.00 46.19 87 ARG A O 1
ATOM 650 N N . GLY A 1 88 ? -46.432 -5.415 73.680 1.00 42.16 88 GLY A N 1
ATOM 651 C CA . GLY A 1 88 ? -47.847 -5.760 73.784 1.00 42.16 88 GLY A CA 1
ATOM 652 C C . GLY A 1 88 ? -48.021 -6.787 74.876 1.00 42.16 88 GLY A C 1
ATOM 653 O O . GLY A 1 88 ? -47.867 -7.978 74.537 1.00 42.16 88 GLY A O 1
#

Radius of gyration: 30.51 Å; chains: 1; bounding box: 63×25×89 Å

Secondary structure (DSSP, 8-state):
----TT--HHHHHHHHHHHHHHTT--STTHHHHHHHHHTT-HHHHHHHHTS-PPPP-S------------------------------

pLDDT: mean 75.13, std 13.82, range [42.16, 90.31]

Sequence (88 aa):
MIGRADLSDDALVDALKARLASCNRSVDDAECVLEAAMAGDAEAISLLRSAPVPAPSVKLAMPIQSLTRDVRRRGFGLASLRLSWHRG

Foldseek 3Di:
DPPAPQDDPVQLLVLLLVLCVVVVHDSVCSVVLVVCVVVPDPVSVVSSVPGDGDDHPDDPDDDDDDPDPPPPPPPPPPPPPPPDDDDD